Protein AF-A0A3M1NHG9-F1 (afdb_monomer_lite)

Secondary structure (DSSP, 8-state):
-PPP-PPPHHHHHHHHH-BTTB----------SS---HHHHHHHHHHHTTTSGGGG----

pLDDT: mean 93.88, std 7.55, range [48.91, 98.38]

Sequence (60 aa):
MSTREPLSNVDTAWLRMDHPTNLMMITGVMMFDAPLDMERLKAVLTERLLSYDRFRQCVV

Structure (mmCIF, N/CA/C/O backbone):
data_AF-A0A3M1NHG9-F1
#
_entry.id   AF-A0A3M1NHG9-F1
#
loop_
_atom_site.group_PDB
_atom_site.id
_atom_site.type_symbol
_atom_site.label_atom_id
_atom_site.label_alt_id
_atom_site.label_comp_id
_atom_site.label_asym_id
_atom_site.label_entity_id
_atom_site.label_seq_id
_atom_site.pdbx_PDB_ins_code
_atom_site.Cartn_x
_atom_site.Cartn_y
_atom_site.Cartn_z
_atom_site.occupancy
_atom_site.B_iso_or_equiv
_atom_site.auth_seq_id
_atom_site.auth_comp_id
_atom_site.auth_asym_id
_atom_site.auth_atom_id
_atom_site.pdbx_PDB_model_num
ATOM 1 N N . MET A 1 1 ? -18.386 13.285 3.118 1.00 48.91 1 MET A N 1
ATOM 2 C CA . MET A 1 1 ? -17.620 13.168 4.379 1.00 48.91 1 MET A CA 1
ATOM 3 C C . MET A 1 1 ? -16.929 11.820 4.350 1.00 48.91 1 MET A C 1
ATOM 5 O O . MET A 1 1 ? -17.606 10.855 4.030 1.00 48.91 1 MET A O 1
ATOM 9 N N . SER A 1 2 ? -15.617 11.757 4.585 1.00 64.25 2 SER A N 1
ATOM 10 C CA . SER A 1 2 ? -14.923 10.465 4.682 1.00 64.25 2 SER A CA 1
ATOM 11 C C . SER A 1 2 ? -15.476 9.708 5.890 1.00 64.25 2 SER A C 1
ATOM 13 O O . SER A 1 2 ? -15.462 10.237 7.005 1.00 64.25 2 SER A O 1
ATOM 15 N N . THR A 1 3 ? -16.044 8.530 5.656 1.00 82.50 3 THR A N 1
ATOM 16 C CA . THR A 1 3 ? -16.538 7.635 6.702 1.00 82.50 3 THR A CA 1
ATOM 17 C C . THR A 1 3 ? -15.344 7.194 7.541 1.00 82.50 3 THR A C 1
ATOM 19 O O . THR A 1 3 ? -14.402 6.604 7.019 1.00 82.50 3 THR A O 1
ATOM 22 N N . ARG A 1 4 ? -15.350 7.517 8.837 1.00 88.44 4 ARG A N 1
ATOM 23 C CA . ARG A 1 4 ? -14.322 7.037 9.764 1.00 88.44 4 ARG A CA 1
ATOM 24 C C . ARG A 1 4 ? -14.714 5.653 10.252 1.00 88.44 4 ARG A C 1
ATOM 26 O O . ARG A 1 4 ? -15.842 5.465 10.702 1.00 88.44 4 ARG A O 1
ATOM 33 N N . GLU A 1 5 ? -13.776 4.723 10.197 1.00 91.75 5 GLU A N 1
ATOM 34 C CA . GLU A 1 5 ? -13.918 3.396 10.784 1.00 91.75 5 GLU A CA 1
ATOM 35 C C . GLU A 1 5 ? -12.919 3.225 11.935 1.00 91.75 5 GLU A C 1
ATOM 37 O O . GLU A 1 5 ? -11.792 3.722 11.846 1.00 91.75 5 GLU A O 1
ATOM 42 N N . PRO A 1 6 ? -13.315 2.572 13.040 1.00 93.75 6 PRO A N 1
ATOM 43 C CA . PRO A 1 6 ? -12.377 2.231 14.095 1.00 93.75 6 PRO A CA 1
ATOM 44 C C . PRO A 1 6 ? -11.367 1.199 13.585 1.00 93.75 6 PRO A C 1
ATOM 46 O O . PRO A 1 6 ? -11.721 0.259 12.872 1.00 93.75 6 PRO A O 1
ATOM 49 N N . LEU A 1 7 ? -10.110 1.361 13.994 1.00 94.56 7 LEU A N 1
ATOM 50 C CA . LEU A 1 7 ? -9.059 0.397 13.705 1.00 94.56 7 LEU A CA 1
ATOM 51 C C . LEU A 1 7 ? -9.323 -0.903 14.484 1.00 94.56 7 LEU A C 1
ATOM 53 O O . LEU A 1 7 ? -9.768 -0.862 15.634 1.00 94.56 7 LEU A O 1
ATOM 57 N N . SER A 1 8 ? -9.063 -2.063 13.875 1.00 95.12 8 SER A N 1
ATOM 58 C CA . SER A 1 8 ? -9.282 -3.348 14.547 1.00 95.12 8 SER A CA 1
ATOM 59 C C . SER A 1 8 ? -8.372 -3.497 15.777 1.00 95.12 8 SER A C 1
ATOM 61 O O . SER A 1 8 ? -7.345 -2.823 15.901 1.00 95.12 8 SER A O 1
ATOM 63 N N . ASN A 1 9 ? -8.711 -4.404 16.699 1.00 97.00 9 ASN A N 1
ATOM 64 C CA . ASN A 1 9 ? -7.883 -4.640 17.890 1.00 97.00 9 ASN A CA 1
ATOM 65 C C . ASN A 1 9 ? -6.461 -5.111 17.533 1.00 97.00 9 ASN A C 1
ATOM 67 O O . ASN A 1 9 ? -5.505 -4.715 18.198 1.00 97.00 9 ASN A O 1
ATOM 71 N N . VAL A 1 10 ? -6.319 -5.934 16.488 1.00 96.06 10 VAL A N 1
ATOM 72 C CA . VAL A 1 10 ? -5.018 -6.461 16.038 1.00 96.06 10 VAL A CA 1
ATOM 73 C C . VAL A 1 10 ? -4.174 -5.345 15.425 1.00 96.06 10 VAL A C 1
ATOM 75 O O . VAL A 1 10 ? -3.025 -5.161 15.816 1.00 96.06 10 VAL A O 1
ATOM 78 N N . ASP A 1 11 ? -4.767 -4.538 14.549 1.00 95.06 11 ASP A N 1
ATOM 79 C CA . ASP A 1 11 ? -4.088 -3.396 13.930 1.00 95.06 11 ASP A CA 1
ATOM 80 C C . ASP A 1 11 ? -3.722 -2.322 14.970 1.00 95.06 11 ASP A C 1
ATOM 82 O O . ASP A 1 11 ? -2.653 -1.721 14.909 1.00 95.06 11 ASP A O 1
ATOM 86 N N . THR A 1 12 ? -4.570 -2.119 15.986 1.00 95.88 12 THR A N 1
ATOM 87 C CA . THR A 1 12 ? -4.279 -1.220 17.116 1.00 95.88 12 THR A CA 1
ATOM 88 C C . THR A 1 12 ? -3.092 -1.713 17.940 1.00 95.88 12 THR A C 1
ATOM 90 O O . THR A 1 12 ? -2.280 -0.903 18.389 1.00 95.88 12 THR A O 1
A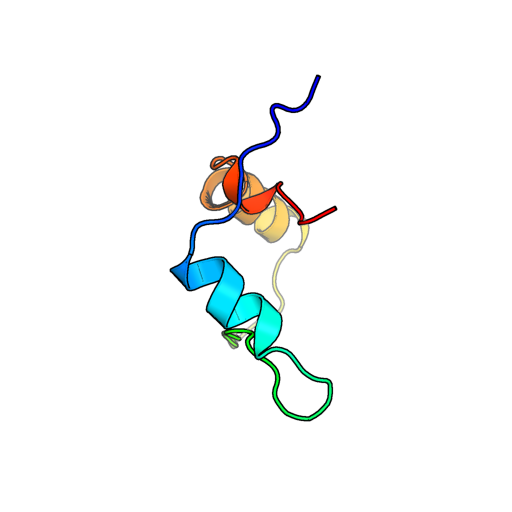TOM 93 N N . ALA A 1 13 ? -2.968 -3.026 18.154 1.00 95.81 13 ALA A N 1
ATOM 94 C CA . ALA A 1 13 ? -1.789 -3.586 18.807 1.00 95.81 13 ALA A CA 1
ATOM 95 C C . ALA A 1 13 ? -0.530 -3.336 17.965 1.00 95.81 13 ALA A C 1
ATOM 97 O O . ALA A 1 13 ? 0.486 -2.914 18.512 1.00 95.81 13 ALA A O 1
ATOM 98 N N . TRP A 1 14 ? -0.627 -3.504 16.642 1.00 95.38 14 TRP A N 1
ATOM 99 C CA . TRP A 1 14 ? 0.479 -3.256 15.720 1.00 95.38 14 TRP A CA 1
ATOM 100 C C . TRP A 1 14 ? 0.938 -1.792 15.753 1.00 95.38 14 TRP A C 1
ATOM 102 O O . TRP A 1 14 ? 2.126 -1.525 15.926 1.00 95.38 14 TRP A O 1
ATOM 112 N N . LEU A 1 15 ? -0.014 -0.852 15.719 1.00 94.62 15 LEU A N 1
ATOM 113 C CA . LEU A 1 15 ? 0.236 0.588 15.830 1.00 94.62 15 LEU A CA 1
ATOM 114 C C . LEU A 1 15 ? 0.910 0.970 17.157 1.00 94.62 15 LEU A C 1
ATOM 116 O O . LEU A 1 15 ? 1.800 1.811 17.179 1.00 94.62 15 LEU A O 1
ATOM 120 N N . ARG A 1 16 ? 0.512 0.355 18.277 1.00 95.06 16 ARG A N 1
ATOM 121 C CA . ARG A 1 16 ? 1.106 0.631 19.601 1.00 95.06 16 ARG A CA 1
ATOM 122 C C . ARG A 1 16 ? 2.527 0.095 19.761 1.00 95.06 16 ARG A C 1
ATOM 124 O O . ARG A 1 16 ? 3.240 0.552 20.649 1.00 95.06 16 ARG A O 1
ATOM 131 N N . MET A 1 17 ? 2.907 -0.899 18.964 1.00 96.31 17 MET A N 1
ATOM 132 C CA . MET A 1 17 ? 4.255 -1.465 18.968 1.00 96.31 17 MET A CA 1
ATOM 133 C C . MET A 1 17 ? 5.234 -0.665 18.098 1.00 96.31 17 MET A C 1
ATOM 135 O O . MET A 1 17 ? 6.442 -0.871 18.232 1.00 96.31 17 MET A O 1
ATOM 139 N N . ASP A 1 18 ? 4.736 0.215 17.222 1.00 95.44 18 ASP A N 1
ATOM 140 C CA . ASP A 1 18 ? 5.569 1.034 16.345 1.00 95.44 18 ASP A CA 1
ATOM 141 C C . ASP A 1 18 ? 6.369 2.066 17.147 1.00 95.44 18 ASP A C 1
ATOM 143 O O . ASP A 1 18 ? 5.832 2.844 17.938 1.00 95.44 18 ASP A O 1
ATOM 147 N N . HIS A 1 19 ? 7.684 2.045 16.962 1.00 95.62 19 HIS A N 1
ATOM 148 C CA . HIS A 1 19 ? 8.630 2.918 17.648 1.00 95.62 19 HIS A CA 1
ATOM 149 C C . HIS A 1 19 ? 9.796 3.235 16.701 1.00 95.62 19 HIS A C 1
ATOM 151 O O . HIS A 1 19 ? 10.143 2.386 15.879 1.00 95.62 19 HIS A O 1
ATOM 157 N N . PRO A 1 20 ? 10.499 4.379 16.831 1.00 95.44 20 PRO A N 1
ATOM 158 C CA . PRO A 1 20 ? 11.649 4.701 15.975 1.00 95.44 20 PRO A CA 1
ATOM 159 C C . PRO A 1 20 ? 12.749 3.628 15.908 1.00 95.44 20 PRO A C 1
ATOM 161 O O . PRO A 1 20 ? 13.512 3.577 14.950 1.00 95.44 20 PRO A O 1
ATOM 164 N N . THR A 1 21 ? 12.835 2.766 16.923 1.00 95.75 21 THR A N 1
ATOM 165 C CA . THR A 1 21 ? 13.783 1.640 17.000 1.00 95.75 21 THR A CA 1
ATOM 166 C C . THR A 1 21 ? 13.125 0.266 16.816 1.00 95.75 21 THR A C 1
ATOM 168 O O . THR A 1 21 ? 13.798 -0.749 16.963 1.00 95.75 21 THR A O 1
ATOM 171 N N . ASN A 1 22 ? 11.821 0.220 16.541 1.00 93.25 22 ASN A N 1
ATOM 172 C CA . ASN A 1 22 ? 11.031 -0.986 16.296 1.00 93.25 22 ASN A CA 1
ATOM 173 C C . ASN A 1 22 ? 9.922 -0.664 15.284 1.00 93.25 22 ASN A C 1
ATOM 175 O O . ASN A 1 22 ? 8.766 -0.463 15.655 1.00 93.25 22 ASN A O 1
ATOM 179 N N . LEU A 1 23 ? 10.306 -0.551 14.013 1.00 93.44 23 LEU A N 1
ATOM 180 C CA . LEU A 1 23 ? 9.380 -0.193 12.944 1.00 93.44 23 LEU A CA 1
ATOM 181 C C . LEU A 1 23 ? 8.445 -1.363 12.653 1.00 93.44 23 LEU A C 1
ATOM 183 O O . LEU A 1 23 ? 8.876 -2.425 12.203 1.00 93.44 23 LEU A O 1
ATOM 187 N N . MET A 1 24 ? 7.154 -1.140 12.838 1.00 96.00 24 MET A N 1
ATOM 188 C CA . MET A 1 24 ? 6.103 -2.121 12.583 1.00 96.00 24 MET A CA 1
ATOM 189 C C . MET A 1 24 ? 5.578 -2.024 11.143 1.00 96.00 24 MET A C 1
ATOM 191 O O . MET A 1 24 ? 4.396 -2.214 10.872 1.00 96.00 24 MET A O 1
ATOM 195 N N . MET A 1 25 ? 6.483 -1.740 10.202 1.00 94.62 25 MET A N 1
ATOM 196 C CA . MET A 1 25 ? 6.192 -1.550 8.783 1.00 94.62 25 MET A CA 1
ATOM 197 C C . MET A 1 25 ? 6.770 -2.694 7.953 1.00 94.62 25 MET A C 1
ATOM 199 O O . MET A 1 25 ? 7.963 -2.994 8.019 1.00 94.62 25 MET A O 1
ATOM 203 N N . ILE A 1 26 ? 5.940 -3.299 7.104 1.00 95.00 26 ILE A N 1
ATOM 204 C CA . ILE A 1 26 ? 6.402 -4.286 6.123 1.00 95.00 26 ILE A CA 1
ATOM 205 C C . ILE A 1 26 ? 6.938 -3.543 4.899 1.00 95.00 26 ILE A C 1
ATOM 207 O O . ILE A 1 26 ? 6.218 -2.761 4.280 1.00 95.00 26 ILE A O 1
ATOM 211 N N . THR A 1 27 ? 8.189 -3.816 4.525 1.00 95.62 27 THR A N 1
ATOM 212 C CA . THR A 1 27 ? 8.835 -3.210 3.351 1.00 95.62 27 THR A CA 1
ATOM 213 C C . THR A 1 27 ? 9.170 -4.274 2.313 1.00 95.62 27 THR A C 1
ATOM 215 O O . THR A 1 27 ? 9.867 -5.241 2.612 1.00 95.62 27 THR A O 1
ATOM 218 N N . GLY A 1 28 ? 8.702 -4.076 1.080 1.00 95.69 28 GLY A N 1
ATOM 219 C CA . GLY A 1 28 ? 9.140 -4.839 -0.087 1.00 95.69 28 GLY A CA 1
ATOM 220 C C . GLY A 1 28 ? 10.102 -4.016 -0.942 1.00 95.69 28 GLY A C 1
ATOM 221 O O . GLY A 1 28 ? 9.843 -2.844 -1.203 1.00 95.69 28 GLY A O 1
ATOM 222 N N . VAL A 1 29 ? 11.192 -4.632 -1.405 1.00 96.25 29 VAL A N 1
ATOM 223 C CA . VAL A 1 29 ? 12.140 -4.023 -2.351 1.00 96.25 29 VAL A CA 1
ATOM 224 C C . VAL A 1 29 ? 12.110 -4.826 -3.645 1.00 96.25 29 VAL A C 1
ATOM 226 O O . VAL A 1 29 ? 12.325 -6.036 -3.631 1.00 96.25 29 VAL A O 1
ATOM 229 N N . MET A 1 30 ? 11.832 -4.1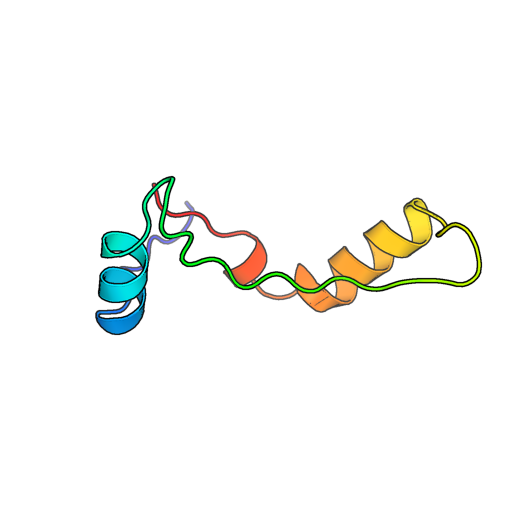54 -4.760 1.00 95.12 30 MET A N 1
ATOM 230 C CA . MET A 1 30 ? 11.841 -4.750 -6.097 1.00 95.12 30 MET A CA 1
ATOM 231 C C . MET A 1 30 ? 12.992 -4.153 -6.900 1.00 95.12 30 MET A C 1
ATOM 233 O O . MET A 1 30 ? 13.114 -2.932 -6.990 1.00 95.12 30 MET A O 1
ATOM 237 N N . MET A 1 31 ? 13.826 -5.017 -7.477 1.00 96.69 31 MET A N 1
ATOM 238 C CA . MET A 1 31 ? 14.913 -4.617 -8.368 1.00 96.69 31 MET A CA 1
ATOM 239 C C . MET A 1 31 ? 14.506 -4.866 -9.817 1.00 96.69 31 MET A C 1
ATOM 241 O O . MET A 1 31 ? 13.869 -5.875 -10.117 1.00 96.69 31 MET A O 1
ATOM 245 N N . PHE A 1 32 ? 14.882 -3.948 -10.701 1.00 96.38 32 PHE A N 1
ATOM 246 C CA . PHE A 1 32 ? 14.586 -4.012 -12.127 1.00 96.38 32 PHE A CA 1
ATOM 247 C C . PHE A 1 32 ? 15.878 -3.818 -12.915 1.00 96.38 32 PHE A C 1
ATOM 249 O O . PHE A 1 32 ? 16.712 -2.996 -12.539 1.00 96.38 32 PHE A O 1
ATOM 256 N N . ASP A 1 33 ? 16.013 -4.533 -14.029 1.00 97.50 33 ASP A N 1
ATOM 257 C CA . ASP A 1 33 ? 17.213 -4.485 -14.877 1.00 97.50 33 ASP A CA 1
ATOM 258 C C . ASP A 1 33 ? 17.339 -3.172 -15.672 1.00 97.50 33 ASP A C 1
ATOM 260 O O . ASP A 1 33 ? 18.371 -2.897 -16.282 1.00 97.50 33 ASP A O 1
ATOM 264 N N . ALA A 1 34 ? 16.284 -2.351 -15.677 1.00 97.12 34 ALA A N 1
ATOM 265 C CA . ALA A 1 34 ? 16.226 -1.063 -16.354 1.00 97.12 34 ALA A CA 1
ATOM 266 C C . ALA A 1 34 ? 15.405 -0.042 -15.543 1.00 97.12 34 ALA A C 1
ATOM 268 O O . ALA A 1 34 ? 14.559 -0.437 -14.731 1.00 97.12 34 ALA A O 1
ATOM 269 N N . PRO A 1 35 ? 15.603 1.271 -15.774 1.00 97.00 35 PRO A N 1
ATOM 270 C CA . PRO A 1 35 ? 14.775 2.308 -15.170 1.00 97.00 35 PRO A CA 1
ATOM 271 C C . PRO A 1 35 ? 13.288 2.122 -15.491 1.00 97.00 35 PRO A C 1
ATOM 273 O O . PRO A 1 35 ? 12.917 1.794 -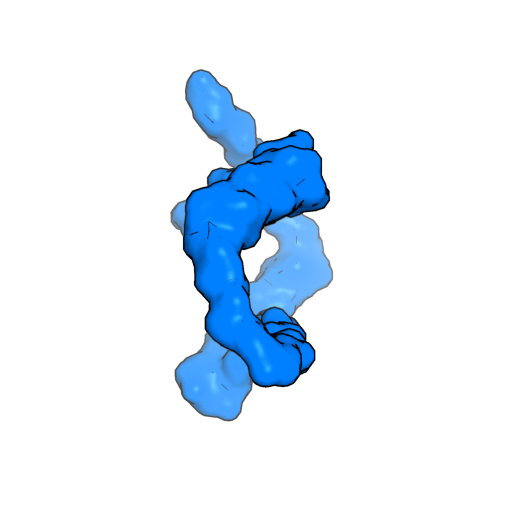16.620 1.00 97.00 35 PRO A O 1
ATOM 276 N N . LEU A 1 36 ? 12.429 2.373 -14.503 1.00 97.00 36 LEU A N 1
ATOM 277 C CA . LEU A 1 36 ? 10.983 2.347 -14.697 1.00 97.00 36 LEU A CA 1
ATOM 278 C C . LEU A 1 36 ? 10.496 3.627 -15.381 1.00 97.00 36 LEU A C 1
ATOM 280 O O . LEU A 1 36 ? 10.907 4.733 -15.032 1.00 97.00 36 LEU A O 1
ATOM 284 N N . ASP A 1 37 ? 9.543 3.473 -16.299 1.00 97.88 37 ASP A N 1
ATOM 285 C CA . ASP A 1 37 ? 8.711 4.585 -16.755 1.00 97.88 37 ASP A CA 1
ATOM 286 C C . ASP A 1 37 ? 7.770 5.002 -15.616 1.00 97.88 37 ASP A C 1
ATOM 288 O 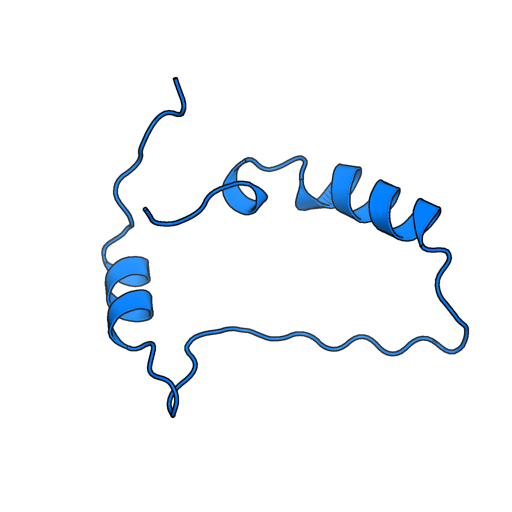O . ASP A 1 37 ? 6.899 4.238 -15.184 1.00 97.88 37 ASP A O 1
ATOM 292 N N . MET A 1 38 ? 7.959 6.224 -15.121 1.00 97.31 38 MET A N 1
ATOM 293 C CA . MET A 1 38 ? 7.226 6.748 -13.972 1.00 97.31 38 MET A CA 1
ATOM 294 C C . MET A 1 38 ? 5.742 6.986 -14.251 1.00 97.31 38 MET A C 1
ATOM 296 O O . MET A 1 38 ? 4.931 6.813 -13.341 1.00 97.31 38 MET A O 1
ATOM 300 N N . GLU A 1 39 ? 5.361 7.351 -15.475 1.00 98.38 39 GLU A N 1
ATOM 301 C CA . GLU A 1 39 ? 3.950 7.556 -15.819 1.00 98.38 39 GLU A CA 1
ATOM 302 C C . GLU A 1 39 ? 3.229 6.213 -15.905 1.00 98.38 39 GLU A C 1
ATOM 304 O O . GLU A 1 39 ? 2.150 6.036 -15.329 1.00 98.38 39 GLU A O 1
ATOM 309 N N . ARG A 1 40 ? 3.887 5.210 -16.499 1.00 98.06 40 ARG A N 1
ATOM 310 C CA . ARG A 1 40 ? 3.381 3.834 -16.487 1.00 98.06 40 ARG A CA 1
ATOM 311 C C . ARG A 1 40 ? 3.269 3.280 -15.066 1.00 98.06 40 ARG A C 1
ATOM 313 O O . ARG A 1 40 ? 2.263 2.651 -14.743 1.00 98.06 40 ARG A O 1
ATOM 320 N N . LEU A 1 41 ? 4.267 3.506 -14.209 1.00 97.12 41 LEU A N 1
ATOM 321 C CA . LEU A 1 41 ? 4.236 3.042 -12.820 1.00 97.12 41 LEU A CA 1
ATOM 322 C C . LEU A 1 41 ? 3.048 3.643 -12.057 1.00 97.12 41 LEU A C 1
ATOM 324 O O . LEU A 1 41 ? 2.303 2.907 -11.410 1.00 97.12 41 LEU A O 1
ATOM 328 N N . LYS A 1 42 ? 2.825 4.958 -12.167 1.00 97.62 42 LYS A N 1
ATOM 329 C CA . LYS A 1 42 ? 1.674 5.627 -11.540 1.00 97.62 42 LYS A CA 1
ATOM 330 C C . LYS A 1 42 ? 0.343 5.059 -12.032 1.00 97.62 42 LYS A C 1
ATOM 332 O O . LYS A 1 42 ? -0.548 4.829 -11.212 1.00 97.62 42 LYS A O 1
ATOM 337 N N . ALA A 1 43 ? 0.210 4.800 -13.336 1.00 98.31 43 ALA A N 1
ATOM 338 C CA . ALA A 1 43 ? -0.992 4.190 -13.902 1.00 98.31 43 ALA A CA 1
ATOM 339 C C . ALA A 1 43 ? -1.256 2.802 -13.293 1.00 98.31 43 ALA A C 1
ATOM 341 O O . ALA A 1 43 ? -2.360 2.538 -12.819 1.00 98.31 43 ALA A O 1
ATOM 342 N N . VAL A 1 44 ? -0.220 1.961 -13.194 1.00 97.56 44 VAL A N 1
ATOM 343 C CA . VAL A 1 44 ? -0.315 0.623 -12.584 1.00 97.56 44 VAL A CA 1
ATOM 344 C C . VAL A 1 44 ? -0.704 0.697 -11.107 1.00 97.56 44 VAL A C 1
ATOM 346 O O . VAL A 1 44 ? -1.586 -0.043 -10.676 1.00 97.56 44 VAL A O 1
ATOM 349 N N . LEU A 1 45 ? -0.083 1.583 -10.321 1.00 96.94 45 LEU A N 1
ATOM 350 C CA . LEU A 1 45 ? -0.432 1.752 -8.905 1.00 96.94 45 LEU A CA 1
ATOM 351 C C . LEU A 1 45 ? -1.876 2.238 -8.738 1.00 96.94 45 LEU A C 1
ATOM 353 O O . LEU A 1 45 ? -2.581 1.776 -7.842 1.00 96.94 45 LEU A O 1
ATOM 357 N N . THR A 1 46 ? -2.331 3.126 -9.622 1.00 97.31 46 THR A N 1
ATOM 358 C CA . THR A 1 46 ? -3.702 3.648 -9.599 1.00 97.31 46 THR A CA 1
ATOM 359 C C . THR A 1 46 ? -4.724 2.552 -9.880 1.00 97.31 46 THR A C 1
ATOM 361 O O . THR A 1 46 ? -5.696 2.417 -9.141 1.00 97.31 46 THR A O 1
ATOM 364 N N . GLU A 1 47 ? -4.487 1.747 -10.914 1.00 97.81 47 GLU A N 1
ATOM 365 C CA . GLU A 1 47 ? -5.383 0.664 -11.326 1.00 97.81 47 GLU A CA 1
ATOM 366 C C . GLU A 1 47 ? -5.398 -0.489 -10.311 1.00 97.81 47 GLU A C 1
ATOM 368 O O . GLU A 1 47 ? -6.458 -1.023 -9.976 1.00 97.81 47 GLU A O 1
ATOM 373 N N . ARG A 1 48 ? -4.224 -0.874 -9.794 1.00 96.94 48 ARG A N 1
ATOM 374 C CA . ARG A 1 48 ? -4.069 -2.113 -9.017 1.00 96.94 48 ARG A CA 1
ATOM 375 C C . ARG A 1 48 ? -4.120 -1.940 -7.507 1.00 96.94 48 ARG A C 1
ATOM 377 O O . ARG A 1 48 ? -4.543 -2.873 -6.834 1.00 96.94 48 ARG A O 1
ATOM 384 N N . LEU A 1 49 ? -3.662 -0.808 -6.972 1.00 96.31 49 LEU A N 1
ATOM 385 C CA . LEU A 1 49 ? -3.665 -0.558 -5.526 1.00 96.31 49 LEU A CA 1
ATOM 386 C C . LEU A 1 49 ? -4.727 0.470 -5.157 1.00 96.31 49 LEU A C 1
ATOM 388 O O . LEU A 1 49 ? -5.580 0.201 -4.317 1.00 96.31 49 LEU A O 1
ATOM 392 N N . LEU A 1 50 ? -4.730 1.632 -5.815 1.00 96.44 50 LEU A N 1
ATOM 393 C CA . LEU A 1 50 ? -5.641 2.722 -5.450 1.00 96.44 50 LEU A CA 1
ATOM 394 C C . LEU A 1 50 ? -7.097 2.475 -5.868 1.00 96.44 50 LEU A C 1
ATOM 396 O O . LEU A 1 50 ? -7.941 3.336 -5.611 1.00 96.44 50 LEU A O 1
ATOM 400 N N . SER A 1 51 ? -7.403 1.337 -6.488 1.00 95.75 51 SER A N 1
ATOM 401 C CA . SER A 1 51 ? -8.768 0.837 -6.661 1.00 95.75 51 SER A CA 1
ATOM 402 C C . SER A 1 51 ? -9.397 0.357 -5.348 1.00 95.75 51 SER A C 1
ATOM 404 O O . SER A 1 51 ? -10.621 0.315 -5.258 1.00 95.75 51 SER A O 1
ATOM 406 N N . TYR A 1 52 ? -8.596 0.065 -4.316 1.00 95.38 52 TYR A N 1
ATOM 407 C CA . TYR A 1 52 ? -9.087 -0.239 -2.972 1.00 95.38 52 TYR A CA 1
ATOM 408 C C . TYR A 1 52 ? -8.967 0.982 -2.056 1.00 95.38 52 TYR A C 1
ATOM 410 O O . TYR A 1 52 ? -7.881 1.548 -1.895 1.00 95.38 52 TYR A O 1
ATOM 418 N N . ASP A 1 53 ? -10.059 1.331 -1.370 1.00 92.06 53 ASP A N 1
ATOM 419 C CA . ASP A 1 53 ? -10.104 2.472 -0.443 1.00 92.06 53 ASP A CA 1
ATOM 420 C C . ASP A 1 53 ? -9.035 2.393 0.653 1.00 92.06 53 ASP A C 1
ATOM 422 O O . ASP A 1 53 ? -8.504 3.421 1.072 1.00 92.06 53 ASP A O 1
ATOM 426 N N . ARG A 1 54 ? -8.654 1.177 1.069 1.00 91.88 54 ARG A N 1
ATOM 427 C CA . ARG A 1 54 ? -7.632 0.940 2.099 1.00 91.88 54 ARG A CA 1
ATOM 428 C C . ARG A 1 54 ? -6.302 1.640 1.796 1.00 91.88 54 ARG A C 1
ATOM 430 O O . ARG A 1 54 ? -5.691 2.170 2.716 1.00 91.88 54 ARG A O 1
ATOM 437 N N . PHE A 1 55 ? -5.873 1.710 0.532 1.00 95.25 55 PHE A N 1
ATOM 438 C CA . PHE A 1 55 ? -4.620 2.385 0.148 1.00 95.25 55 PHE A CA 1
ATOM 439 C C . PHE A 1 55 ? -4.713 3.920 0.155 1.00 95.25 55 PHE A C 1
ATOM 441 O O . PHE A 1 55 ? -3.720 4.598 -0.096 1.00 95.25 55 PHE A O 1
ATOM 448 N N . ARG A 1 56 ? -5.897 4.481 0.425 1.00 92.62 56 ARG A N 1
ATOM 449 C CA . ARG A 1 56 ? -6.154 5.929 0.496 1.00 92.62 56 ARG A CA 1
ATOM 450 C C . ARG A 1 56 ? -6.487 6.401 1.913 1.00 92.62 56 ARG A C 1
ATOM 452 O O . ARG A 1 56 ? -6.831 7.565 2.103 1.00 92.62 56 ARG A O 1
ATOM 459 N N . GLN A 1 57 ? -6.431 5.506 2.893 1.00 93.06 57 GLN A N 1
ATOM 460 C CA . GLN A 1 57 ? -6.771 5.794 4.280 1.00 93.06 57 GLN A CA 1
ATOM 461 C C . GLN A 1 57 ? -5.523 6.115 5.102 1.00 93.06 57 GLN A C 1
ATOM 463 O O . GLN A 1 57 ? -4.429 5.623 4.833 1.00 93.06 57 GLN A O 1
ATOM 468 N N . CYS A 1 58 ? -5.713 6.917 6.144 1.00 92.94 58 CYS A N 1
ATOM 469 C CA . CYS A 1 58 ? -4.713 7.176 7.168 1.00 92.94 58 CYS A CA 1
ATOM 4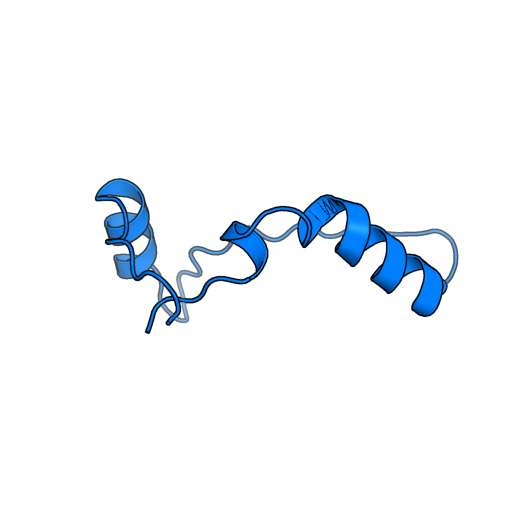70 C C . CYS A 1 58 ? -5.372 7.195 8.551 1.00 92.94 58 CYS A C 1
ATOM 472 O O . CYS A 1 58 ? -6.562 7.496 8.683 1.00 92.94 58 CYS A O 1
ATOM 474 N N . VAL A 1 59 ? -4.587 6.868 9.577 1.00 91.31 59 VAL A N 1
ATOM 475 C CA . VAL A 1 59 ? -4.970 7.098 10.974 1.00 91.31 59 VAL A CA 1
ATOM 476 C C 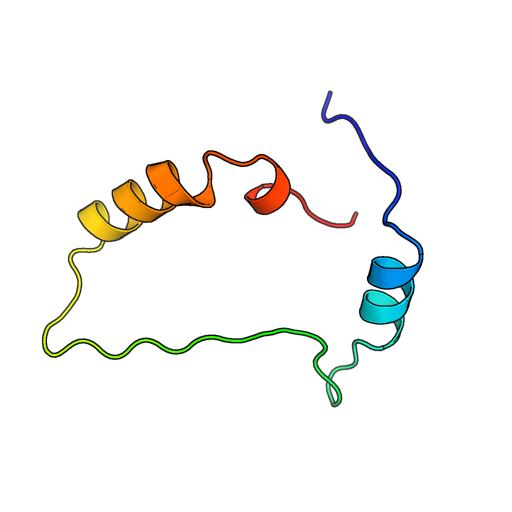. VAL A 1 59 ? -4.838 8.601 11.254 1.00 91.31 59 VAL A C 1
ATOM 478 O O . VAL A 1 59 ? -3.855 9.211 10.831 1.00 91.31 59 VAL A O 1
ATOM 481 N N . VAL A 1 60 ? -5.835 9.193 11.920 1.00 88.94 60 VAL A N 1
ATOM 482 C CA . VAL A 1 60 ? -5.932 10.636 12.227 1.00 88.94 60 VAL A CA 1
ATOM 483 C C . VAL A 1 60 ? -6.140 10.898 13.707 1.00 88.94 60 VAL A C 1
ATOM 485 O O . VAL A 1 60 ? -6.736 10.022 14.374 1.00 88.94 60 VAL A O 1
#

Radius of gyration: 15.77 Å; chains: 1; bounding box: 35×20×36 Å

Foldseek 3Di:
DPDDDDDDPVVVVLVVQDDPVRHSDDDDDDDDPDDDDPVVVVVCCCVPPVVDCVSVDDDD